Protein AF-A0A392RLM9-F1 (afdb_monomer_lite)

pLDDT: mean 82.88, std 14.28, range [41.25, 98.25]

Structure (mmCIF, N/CA/C/O backbone):
data_AF-A0A392RLM9-F1
#
_entry.id   AF-A0A392RLM9-F1
#
loop_
_atom_site.group_PDB
_atom_site.id
_atom_site.type_symbol
_atom_site.label_atom_id
_atom_site.label_alt_id
_atom_site.label_comp_id
_atom_site.label_asym_id
_atom_site.label_entity_id
_atom_site.label_seq_id
_atom_site.pdbx_PDB_ins_code
_atom_site.Cartn_x
_atom_site.Cartn_y
_atom_site.Cartn_z
_atom_site.occupancy
_atom_site.B_iso_or_equiv
_atom_site.auth_seq_id
_atom_site.auth_comp_id
_atom_site.auth_asym_id
_atom_site.auth_atom_id
_atom_site.pdbx_PDB_model_num
ATOM 1 N N . MET A 1 1 ? -24.614 -10.180 32.947 1.00 41.25 1 MET A N 1
ATOM 2 C CA . MET A 1 1 ? -25.053 -9.906 31.564 1.00 41.25 1 MET A CA 1
ATOM 3 C C . MET A 1 1 ? -23.801 -9.914 30.709 1.00 41.25 1 MET A C 1
ATOM 5 O O . MET A 1 1 ? -23.114 -8.907 30.647 1.00 41.25 1 MET A O 1
ATOM 9 N N . GLU A 1 2 ? -23.428 -11.074 30.174 1.00 45.06 2 GLU A N 1
ATOM 10 C CA . GLU A 1 2 ? -22.265 -11.188 29.290 1.00 45.06 2 GLU A CA 1
ATOM 11 C C . GLU A 1 2 ? -22.698 -10.776 27.886 1.00 45.06 2 GLU A C 1
ATOM 13 O O . GLU A 1 2 ? -23.474 -11.466 27.222 1.00 45.06 2 GLU A O 1
ATOM 18 N N . GLY A 1 3 ? -22.266 -9.585 27.474 1.00 51.06 3 GLY A N 1
ATOM 19 C CA . GLY A 1 3 ? -22.414 -9.125 26.104 1.00 51.06 3 GLY A CA 1
ATOM 20 C C . GLY A 1 3 ? -21.565 -10.013 25.210 1.00 51.06 3 GLY A C 1
ATOM 21 O O . GLY A 1 3 ? -20.342 -10.005 25.306 1.00 51.06 3 GLY A O 1
ATOM 22 N N . ASN A 1 4 ? -22.229 -10.792 24.364 1.00 53.94 4 ASN A N 1
ATOM 23 C CA . ASN A 1 4 ? -21.620 -11.587 23.310 1.00 53.94 4 ASN A CA 1
ATOM 24 C C . ASN A 1 4 ? -20.961 -10.628 22.301 1.00 53.94 4 ASN A C 1
ATOM 26 O O . ASN A 1 4 ? -21.583 -10.238 21.311 1.00 53.94 4 ASN A O 1
ATOM 30 N N . ASN A 1 5 ? -19.742 -10.166 22.601 1.00 62.28 5 ASN A N 1
ATOM 31 C CA . ASN A 1 5 ? -18.961 -9.302 21.726 1.00 62.28 5 ASN A CA 1
ATOM 32 C C . ASN A 1 5 ? -18.450 -10.173 20.578 1.00 62.28 5 ASN A C 1
ATOM 34 O O . ASN A 1 5 ? -17.366 -10.746 20.623 1.00 62.28 5 ASN A O 1
ATOM 38 N N . LYS A 1 6 ? -19.322 -10.379 19.593 1.00 59.00 6 LYS A N 1
ATOM 39 C CA . LYS A 1 6 ? -19.049 -11.164 18.398 1.00 59.00 6 LYS A CA 1
ATOM 40 C C . LYS A 1 6 ? -17.986 -10.407 17.609 1.00 59.00 6 LYS A C 1
ATOM 42 O O . LYS A 1 6 ? -18.334 -9.505 16.853 1.00 59.00 6 LYS A O 1
ATOM 47 N N . GLU A 1 7 ? -16.711 -10.724 17.833 1.00 69.81 7 GLU A N 1
ATOM 48 C CA . GLU A 1 7 ? -15.611 -10.098 17.102 1.00 69.81 7 GLU A CA 1
ATOM 49 C C . GLU A 1 7 ? -15.842 -10.285 15.602 1.00 69.81 7 GLU A C 1
ATOM 51 O O . GLU A 1 7 ? -15.813 -11.393 15.059 1.00 69.81 7 GLU A O 1
ATOM 56 N N . SER A 1 8 ? -16.184 -9.189 14.931 1.00 82.31 8 SER A N 1
ATOM 57 C CA . SER A 1 8 ? -16.371 -9.184 13.492 1.00 82.31 8 SER A CA 1
ATOM 58 C C . SER A 1 8 ? -15.001 -9.215 12.833 1.00 82.31 8 SER A C 1
ATOM 60 O O . SER A 1 8 ? -14.147 -8.391 13.156 1.00 82.31 8 SER A O 1
ATOM 62 N N . ARG A 1 9 ? -14.804 -10.128 11.878 1.00 91.56 9 ARG A N 1
ATOM 63 C CA . ARG A 1 9 ? -13.591 -10.163 11.051 1.00 91.56 9 ARG A CA 1
ATOM 64 C C . ARG A 1 9 ? -13.321 -8.801 10.396 1.00 91.56 9 ARG A C 1
ATOM 66 O O . ARG A 1 9 ? -14.263 -8.096 10.029 1.00 91.56 9 ARG A O 1
ATOM 73 N N . GLY A 1 10 ? -12.046 -8.486 10.180 1.00 91.69 10 GLY A N 1
ATOM 74 C CA . GLY A 1 10 ? -11.635 -7.339 9.369 1.00 91.69 10 GLY A CA 1
ATOM 75 C C . GLY A 1 10 ? -12.015 -7.478 7.887 1.00 91.69 10 GLY A C 1
ATOM 76 O O . GLY A 1 10 ? -12.482 -8.529 7.432 1.00 91.69 10 GLY A O 1
ATOM 77 N N . ALA A 1 11 ? -11.795 -6.405 7.125 1.00 94.94 11 ALA A N 1
ATOM 78 C CA . ALA A 1 11 ? -11.971 -6.377 5.675 1.00 94.94 11 ALA A CA 1
ATOM 79 C C . ALA A 1 11 ? -10.616 -6.434 4.955 1.00 94.94 11 ALA A C 1
ATOM 81 O O . ALA A 1 11 ? -9.669 -5.767 5.364 1.00 94.94 11 ALA A O 1
ATOM 82 N N . LEU A 1 12 ? -10.549 -7.184 3.851 1.00 96.00 12 LEU A N 1
ATOM 83 C CA . LEU A 1 12 ? -9.431 -7.134 2.910 1.00 96.00 12 LEU A CA 1
AT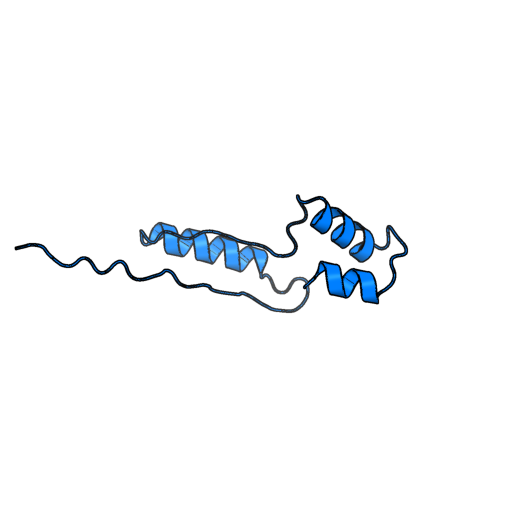OM 84 C C . LEU A 1 12 ? -9.793 -6.177 1.772 1.00 96.00 12 LEU A C 1
ATOM 86 O O . LEU A 1 12 ? -10.728 -6.438 1.015 1.00 96.00 12 LEU A O 1
ATOM 90 N N . ILE A 1 13 ? -9.060 -5.070 1.664 1.00 95.94 13 ILE A N 1
ATOM 91 C CA . ILE A 1 13 ? -9.256 -4.049 0.631 1.00 95.94 13 ILE A CA 1
ATOM 92 C C . ILE A 1 13 ? -8.056 -4.096 -0.316 1.00 95.94 13 ILE A C 1
ATOM 94 O O . ILE A 1 13 ? -6.922 -3.893 0.113 1.00 95.94 13 ILE A O 1
ATOM 98 N N . VAL A 1 14 ? -8.307 -4.345 -1.603 1.00 96.38 14 VAL A N 1
ATOM 99 C CA . VAL A 1 14 ? -7.268 -4.431 -2.641 1.00 96.38 14 VAL A CA 1
ATOM 100 C C . VAL A 1 14 ? -7.362 -3.219 -3.565 1.00 96.38 14 VAL A C 1
ATOM 102 O O . VAL A 1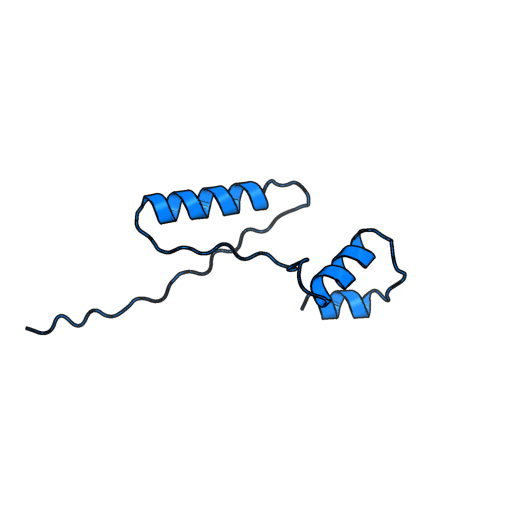 14 ? -8.443 -2.889 -4.054 1.00 96.38 14 VAL A O 1
ATOM 105 N N . LEU A 1 15 ? -6.232 -2.545 -3.797 1.00 95.81 15 LEU A N 1
ATOM 106 C CA . LEU A 1 15 ? -6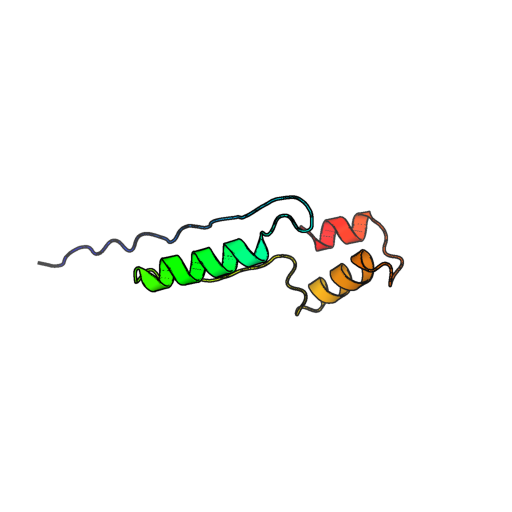.124 -1.419 -4.727 1.00 95.81 15 LEU A CA 1
ATOM 107 C C . LEU A 1 15 ? -5.319 -1.840 -5.959 1.00 95.81 15 LEU A C 1
ATOM 109 O O . LEU A 1 15 ? -4.096 -1.960 -5.894 1.00 95.81 15 LEU A O 1
ATOM 113 N N . GLU A 1 16 ? -6.012 -1.988 -7.087 1.00 94.81 16 GLU A N 1
ATOM 114 C CA . GLU A 1 16 ? -5.434 -2.370 -8.379 1.00 94.81 16 GLU A CA 1
ATOM 115 C C . GLU A 1 16 ? -5.327 -1.194 -9.358 1.00 94.81 16 GLU A C 1
ATOM 117 O O . GLU A 1 16 ? -5.961 -0.148 -9.200 1.00 94.81 16 GLU A O 1
ATOM 122 N N . GLY A 1 17 ? -4.505 -1.358 -10.396 1.00 93.75 17 GLY A N 1
ATOM 123 C CA . GLY A 1 17 ? -4.396 -0.390 -11.489 1.00 93.75 17 GLY A CA 1
ATOM 124 C C . GLY A 1 17 ? -3.032 -0.359 -12.174 1.00 93.75 17 GLY A C 1
ATOM 125 O O . GLY A 1 17 ? -2.060 -0.948 -11.702 1.00 93.75 17 GLY A O 1
ATOM 126 N N . LEU A 1 18 ? -2.953 0.396 -13.271 1.00 93.06 18 LEU A N 1
ATOM 127 C CA . LEU A 1 18 ? -1.760 0.528 -14.121 1.00 93.06 18 LEU A CA 1
ATOM 128 C C . LEU A 1 18 ? -0.537 1.097 -13.381 1.00 93.06 18 LEU A C 1
ATOM 130 O O . LEU A 1 18 ? -0.666 1.696 -12.309 1.00 93.06 18 LEU A O 1
ATOM 134 N N . ASP A 1 19 ? 0.664 0.933 -13.945 1.00 88.50 19 ASP A N 1
ATOM 135 C CA . ASP A 1 19 ? 1.878 1.520 -13.364 1.00 88.50 19 ASP A CA 1
ATOM 136 C C . ASP A 1 19 ? 1.716 3.035 -13.151 1.00 88.50 19 ASP A C 1
ATOM 138 O O . ASP A 1 19 ? 1.077 3.731 -13.939 1.00 88.50 19 ASP A O 1
ATOM 142 N N . ARG A 1 20 ? 2.255 3.536 -12.036 1.00 89.12 20 ARG A N 1
ATOM 143 C CA . ARG A 1 20 ? 2.167 4.952 -11.622 1.00 89.12 20 ARG A CA 1
ATOM 144 C C . ARG A 1 20 ? 0.748 5.523 -11.458 1.00 89.12 20 ARG A C 1
ATOM 146 O O . ARG A 1 20 ? 0.611 6.730 -11.293 1.00 89.12 20 ARG A O 1
ATOM 153 N N . SER A 1 21 ? -0.298 4.697 -11.361 1.00 96.44 21 SER A N 1
ATOM 154 C CA . SER A 1 21 ? -1.671 5.157 -11.063 1.00 96.44 21 SER A CA 1
ATOM 155 C C . SER A 1 21 ? -1.888 5.690 -9.632 1.00 96.44 21 SER A C 1
ATOM 157 O O . SER A 1 21 ? -2.998 6.072 -9.274 1.00 96.44 21 SER A O 1
ATOM 159 N N . GLY A 1 22 ? -0.850 5.709 -8.786 1.00 96.44 22 GLY A N 1
ATOM 160 C CA . GLY A 1 22 ? -0.917 6.256 -7.425 1.00 96.44 22 GLY A CA 1
ATOM 161 C C . GLY A 1 22 ? -1.346 5.272 -6.329 1.00 96.44 22 GLY A C 1
ATOM 162 O O . GLY A 1 22 ? -1.566 5.706 -5.201 1.00 96.44 22 GLY A O 1
ATOM 163 N N . LYS A 1 23 ? -1.416 3.962 -6.617 1.00 96.25 23 LYS A N 1
ATOM 164 C CA . LYS A 1 23 ? -1.824 2.908 -5.659 1.00 96.25 23 LYS A CA 1
ATOM 165 C C . LYS A 1 23 ? -1.121 3.018 -4.306 1.00 96.25 23 LYS A C 1
ATOM 167 O O . LYS A 1 23 ? -1.788 3.138 -3.290 1.00 96.25 23 LYS A O 1
ATOM 172 N N . SER A 1 24 ? 0.216 3.065 -4.292 1.00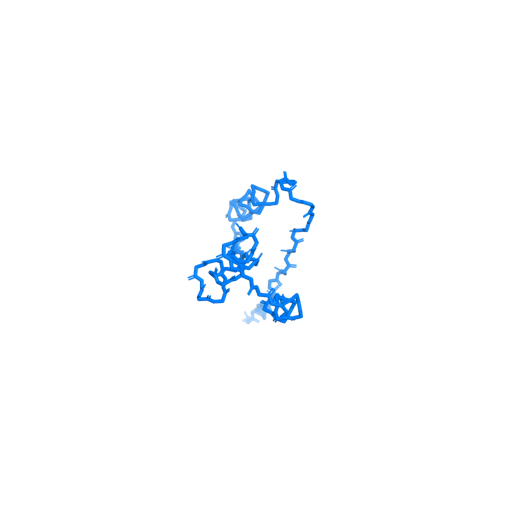 94.06 24 SER A N 1
ATOM 173 C CA . SER A 1 24 ? 0.996 3.136 -3.047 1.00 94.06 24 SER A CA 1
ATOM 174 C C . SER A 1 24 ? 0.626 4.352 -2.197 1.00 94.06 24 SER A C 1
ATOM 176 O O . SER A 1 24 ? 0.441 4.226 -0.992 1.00 94.06 24 SER A O 1
ATOM 178 N N . SER A 1 25 ? 0.466 5.521 -2.826 1.00 96.88 25 SER A N 1
ATOM 179 C CA . SER A 1 25 ? 0.064 6.747 -2.131 1.00 96.88 25 SER A CA 1
ATOM 180 C C . SER A 1 25 ? -1.348 6.642 -1.557 1.00 96.88 25 SER A C 1
ATOM 182 O O . SER A 1 25 ? -1.589 7.117 -0.450 1.00 96.88 25 SER A O 1
ATOM 184 N N . GLN A 1 26 ? -2.276 6.017 -2.287 1.00 97.94 26 GLN A N 1
ATOM 185 C CA . GLN A 1 26 ? -3.650 5.829 -1.824 1.00 97.94 26 GLN A CA 1
ATOM 186 C C . GLN A 1 26 ? -3.747 4.782 -0.708 1.00 97.94 26 GLN A C 1
ATOM 188 O O . GLN A 1 26 ? -4.438 5.037 0.272 1.00 97.94 26 GLN A O 1
ATOM 193 N N . CYS A 1 27 ? -3.001 3.673 -0.780 1.00 97.12 27 CYS A N 1
ATOM 194 C CA . CYS A 1 27 ? -2.937 2.689 0.306 1.00 97.12 27 CYS A CA 1
ATOM 195 C C . CYS A 1 27 ? -2.453 3.327 1.615 1.00 97.12 27 CYS A C 1
ATOM 197 O O . CYS A 1 27 ? -3.094 3.158 2.648 1.00 97.12 27 CYS A O 1
ATOM 199 N N . SER A 1 28 ? -1.361 4.102 1.578 1.00 97.12 28 SER A N 1
ATOM 200 C CA . SER A 1 28 ? -0.844 4.776 2.779 1.00 97.12 28 SER A CA 1
ATOM 201 C C . SER A 1 28 ? -1.850 5.770 3.362 1.00 97.12 28 SER A C 1
ATOM 203 O O . SER A 1 28 ? -2.049 5.796 4.572 1.00 97.12 28 SER A O 1
ATOM 205 N N . ARG A 1 29 ? -2.530 6.553 2.511 1.00 98.12 29 ARG A N 1
ATOM 206 C CA . ARG A 1 29 ? -3.580 7.485 2.955 1.00 98.12 29 ARG A CA 1
ATOM 207 C C . ARG A 1 29 ? -4.778 6.765 3.567 1.00 98.12 29 ARG A C 1
ATOM 209 O O . ARG A 1 29 ? -5.312 7.245 4.561 1.00 98.12 29 ARG A O 1
ATOM 216 N N . LEU A 1 30 ? -5.192 5.642 2.983 1.00 97.88 30 LEU A N 1
ATOM 217 C CA . LEU A 1 30 ? -6.313 4.849 3.479 1.00 97.88 30 LEU A CA 1
ATOM 218 C C . LEU A 1 30 ? -6.017 4.280 4.869 1.00 97.88 30 LEU A C 1
ATOM 220 O O . LEU A 1 30 ? -6.859 4.399 5.751 1.00 97.88 30 LEU A O 1
ATOM 224 N N . VAL A 1 31 ? -4.823 3.722 5.082 1.00 97.81 31 VAL A N 1
ATOM 225 C CA . VAL A 1 31 ? -4.422 3.197 6.396 1.00 97.81 31 VAL A CA 1
ATOM 226 C C . VAL A 1 31 ? -4.401 4.308 7.443 1.00 97.81 31 VAL A C 1
ATOM 228 O O . VAL A 1 31 ? -5.101 4.188 8.442 1.00 97.81 31 VAL A O 1
ATOM 231 N N . SER A 1 32 ? -3.734 5.438 7.173 1.00 98.00 32 SER A N 1
ATOM 232 C CA . SER A 1 32 ? -3.724 6.570 8.114 1.00 98.00 32 SER A CA 1
ATOM 233 C C . SER A 1 32 ? -5.122 7.1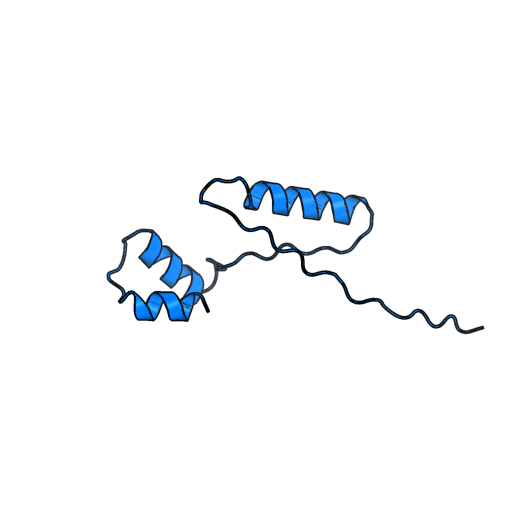27 8.400 1.00 98.00 32 SER A C 1
ATOM 235 O O . SER A 1 32 ? -5.395 7.566 9.514 1.00 98.00 32 SER A O 1
ATOM 237 N N . TYR A 1 33 ? -6.019 7.118 7.408 1.00 98.25 33 TYR A N 1
ATOM 238 C CA . TYR A 1 33 ? -7.413 7.509 7.608 1.00 98.25 33 TYR A CA 1
ATOM 239 C C . TYR A 1 33 ? -8.137 6.543 8.555 1.00 98.25 33 TYR A C 1
ATOM 241 O O . TYR A 1 33 ? -8.759 7.002 9.509 1.00 98.25 33 TYR A O 1
ATOM 249 N N . LEU A 1 34 ? -8.035 5.229 8.327 1.00 97.56 34 LEU A N 1
ATOM 250 C CA . LEU A 1 34 ? -8.679 4.204 9.157 1.00 97.56 34 LEU A CA 1
ATOM 251 C C . LEU A 1 34 ? -8.146 4.220 10.596 1.00 97.56 34 LEU A C 1
ATOM 253 O O . LEU A 1 34 ? -8.938 4.262 11.537 1.00 97.56 34 LEU A O 1
ATOM 257 N N . GLU A 1 35 ? -6.825 4.289 10.764 1.00 97.19 35 GLU A N 1
ATOM 258 C CA . GLU A 1 35 ? -6.178 4.426 12.074 1.00 97.19 35 GLU A CA 1
ATOM 259 C C . GLU A 1 35 ? -6.634 5.707 12.786 1.00 97.19 35 GLU A C 1
ATOM 261 O O . GLU A 1 35 ? -6.953 5.686 13.974 1.00 97.19 35 GLU A O 1
ATOM 266 N N . GLY A 1 36 ? -6.765 6.815 12.047 1.00 97.88 36 GLY A N 1
ATOM 267 C CA . GLY A 1 36 ? -7.308 8.074 12.557 1.00 97.88 36 GLY A CA 1
ATOM 268 C C . GLY A 1 36 ? -8.786 8.010 12.968 1.00 97.88 36 GLY A C 1
ATOM 269 O O . GLY A 1 36 ? -9.239 8.867 13.721 1.00 97.88 36 GLY A O 1
ATOM 270 N N . GLN A 1 37 ? -9.542 7.008 12.506 1.00 97.31 37 GLN A N 1
ATOM 271 C CA . GLN A 1 37 ? -10.904 6.707 12.971 1.00 97.31 37 GLN A CA 1
ATOM 272 C C . GLN A 1 37 ? -10.931 5.696 14.134 1.00 97.31 37 GLN A C 1
ATOM 274 O O . GLN A 1 37 ? -12.009 5.294 14.567 1.00 97.31 37 GLN A O 1
ATOM 279 N N . GLY A 1 38 ? -9.770 5.270 14.642 1.00 96.25 38 GLY A N 1
ATOM 280 C CA . GLY A 1 38 ? -9.664 4.252 15.689 1.00 96.25 38 GLY A CA 1
ATOM 281 C C . GLY A 1 38 ? -9.857 2.818 15.187 1.00 96.25 38 GLY A C 1
ATOM 282 O O . GLY A 1 38 ? -10.073 1.916 15.995 1.00 96.25 38 GLY A O 1
ATOM 283 N N . LEU A 1 39 ? -9.794 2.592 13.871 1.00 95.56 39 LEU A N 1
ATOM 284 C CA . LEU A 1 39 ? -9.862 1.260 13.272 1.00 95.56 39 LEU A CA 1
ATOM 285 C C . LEU A 1 39 ? -8.448 0.704 13.087 1.00 95.56 39 LEU A C 1
ATOM 287 O O . LEU A 1 39 ? -7.583 1.368 12.522 1.00 95.56 39 LEU A O 1
ATOM 291 N N . SER A 1 40 ? -8.221 -0.536 13.522 1.00 95.06 40 SER A N 1
ATOM 292 C CA . SER A 1 40 ? -6.973 -1.245 13.225 1.00 95.06 40 SER A CA 1
ATOM 293 C C . SER A 1 40 ? -6.894 -1.543 11.725 1.00 95.06 40 SER A C 1
ATOM 295 O O . SER A 1 40 ? -7.826 -2.112 11.150 1.00 95.06 40 SER A O 1
ATOM 297 N N . ALA A 1 41 ? -5.796 -1.135 11.091 1.00 96.62 41 ALA A N 1
ATOM 298 C CA . ALA A 1 41 ? -5.538 -1.355 9.677 1.00 96.62 41 ALA A CA 1
ATOM 299 C C . ALA A 1 41 ? -4.052 -1.652 9.456 1.00 96.62 41 ALA A C 1
ATOM 301 O O . ALA A 1 41 ? -3.192 -1.088 10.122 1.00 96.62 41 ALA A O 1
ATOM 302 N N . GLU A 1 42 ? -3.752 -2.515 8.489 1.00 95.50 42 GLU A N 1
ATOM 303 C CA . GLU A 1 42 ? -2.383 -2.865 8.113 1.00 95.50 42 GLU A CA 1
ATOM 304 C C . GLU A 1 42 ? -2.180 -2.677 6.611 1.00 95.50 42 GLU A C 1
ATOM 306 O O . GLU A 1 42 ? -3.059 -2.983 5.801 1.00 95.50 42 GLU A O 1
ATOM 311 N N . LEU A 1 43 ? -0.996 -2.196 6.223 1.00 94.75 43 LEU A N 1
ATOM 312 C CA . LEU A 1 43 ? -0.626 -2.029 4.822 1.00 94.75 43 LEU A CA 1
ATOM 313 C C . LEU A 1 43 ? 0.153 -3.246 4.327 1.00 94.75 43 LEU A C 1
ATOM 315 O O . LEU A 1 43 ? 1.283 -3.482 4.746 1.00 94.75 43 LEU A O 1
ATOM 319 N N . TRP A 1 44 ? -0.417 -3.953 3.357 1.00 92.75 44 TRP A N 1
ATOM 320 C CA . TRP A 1 44 ? 0.230 -5.065 2.664 1.00 92.75 44 TRP A CA 1
ATOM 321 C C . TRP A 1 44 ? 0.540 -4.673 1.214 1.00 92.75 44 TRP A C 1
ATOM 323 O O . TRP A 1 44 ? -0.179 -3.880 0.601 1.00 92.75 44 TRP A O 1
ATOM 333 N N . ARG A 1 45 ? 1.641 -5.190 0.656 1.00 88.38 45 ARG A N 1
ATOM 334 C CA . ARG A 1 45 ? 2.039 -4.952 -0.742 1.00 88.38 45 ARG A CA 1
ATOM 335 C C . ARG A 1 45 ? 2.504 -6.243 -1.383 1.00 88.38 45 ARG A C 1
ATOM 337 O O . ARG A 1 45 ? 3.231 -7.010 -0.762 1.00 88.38 45 ARG A O 1
ATOM 344 N N . PHE A 1 46 ? 2.152 -6.408 -2.650 1.00 85.56 46 PHE A N 1
ATOM 345 C CA . PHE A 1 46 ? 2.603 -7.518 -3.468 1.00 85.56 46 PHE A CA 1
ATOM 346 C C . PHE A 1 46 ? 3.226 -7.005 -4.779 1.00 85.56 46 PHE A C 1
ATOM 348 O O . PHE A 1 46 ? 2.689 -6.065 -5.371 1.00 85.56 46 PHE A O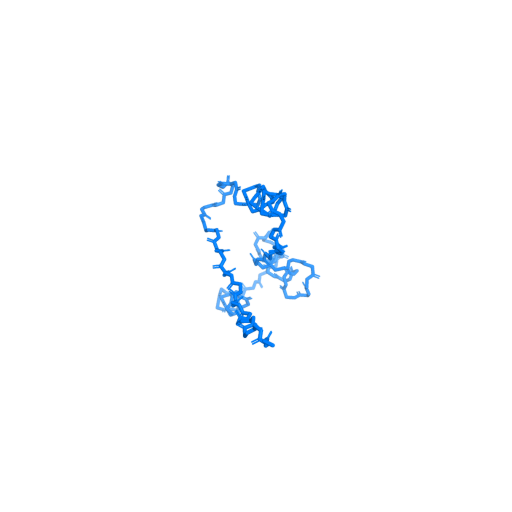 1
ATOM 355 N N . PRO A 1 47 ? 4.350 -7.582 -5.241 1.00 82.56 47 PRO A N 1
ATOM 356 C CA . PRO A 1 47 ? 5.223 -8.494 -4.503 1.00 82.56 47 PRO A CA 1
ATOM 357 C C . PRO A 1 47 ? 5.972 -7.754 -3.384 1.00 82.56 47 PRO A C 1
ATOM 359 O O . PRO A 1 47 ? 6.386 -6.600 -3.554 1.00 82.56 47 PRO A O 1
ATOM 362 N N . ASP A 1 48 ? 6.188 -8.418 -2.247 1.00 80.75 48 ASP A N 1
ATOM 363 C CA . ASP A 1 48 ? 7.071 -7.890 -1.207 1.00 80.75 48 ASP A CA 1
ATOM 364 C C . ASP A 1 48 ? 8.533 -8.034 -1.642 1.00 80.75 48 ASP A C 1
ATOM 366 O O . ASP A 1 48 ? 9.159 -9.086 -1.486 1.00 80.75 48 ASP A O 1
ATOM 370 N N . ARG A 1 49 ? 9.083 -6.938 -2.174 1.00 76.19 49 ARG A N 1
ATOM 371 C CA . ARG A 1 49 ? 10.459 -6.839 -2.683 1.00 76.19 49 ARG A CA 1
ATOM 372 C C . ARG A 1 49 ? 11.544 -6.989 -1.613 1.00 76.19 49 ARG A C 1
ATOM 374 O O . ARG A 1 49 ? 12.718 -7.013 -1.970 1.00 76.19 49 ARG A O 1
ATOM 381 N N . THR A 1 50 ? 11.191 -7.066 -0.330 1.00 77.94 50 THR A N 1
ATOM 382 C CA . THR A 1 50 ? 12.161 -7.350 0.739 1.00 77.94 50 THR A CA 1
ATOM 383 C C . THR A 1 50 ? 12.471 -8.841 0.865 1.00 77.94 50 THR A C 1
ATOM 385 O O . THR A 1 50 ? 13.546 -9.205 1.336 1.00 77.94 50 THR A O 1
ATOM 388 N N . THR A 1 51 ? 11.572 -9.707 0.390 1.00 81.62 51 THR A N 1
ATOM 389 C CA . THR A 1 51 ? 11.765 -11.161 0.390 1.00 81.62 51 THR A CA 1
ATOM 390 C C . THR A 1 51 ? 12.716 -11.596 -0.726 1.00 81.62 51 THR A C 1
ATOM 392 O O . THR A 1 51 ? 12.787 -10.950 -1.771 1.00 81.62 51 THR A O 1
ATOM 395 N N . ASN A 1 52 ? 13.401 -12.734 -0.564 1.00 81.62 52 ASN A N 1
ATOM 396 C CA . ASN A 1 52 ? 14.245 -13.304 -1.628 1.00 81.62 52 ASN A CA 1
ATOM 397 C C . ASN A 1 52 ? 13.459 -13.499 -2.940 1.00 81.62 52 ASN A C 1
ATOM 399 O O . ASN A 1 52 ? 13.969 -13.218 -4.021 1.00 81.62 52 ASN A O 1
ATOM 403 N N . VAL A 1 53 ? 12.191 -13.917 -2.845 1.00 80.94 53 VAL A N 1
ATOM 404 C CA . VAL A 1 53 ? 11.284 -14.050 -3.997 1.00 80.94 53 VAL A CA 1
ATOM 405 C C . VAL A 1 53 ? 10.987 -12.693 -4.630 1.00 80.94 53 VAL A C 1
ATOM 407 O O . VAL A 1 53 ? 11.144 -12.526 -5.838 1.00 80.94 53 VAL A O 1
ATOM 410 N N . GLY A 1 54 ? 10.637 -11.688 -3.830 1.00 79.75 54 GLY A N 1
ATOM 411 C CA . GLY A 1 54 ? 10.378 -10.345 -4.336 1.00 79.75 54 GLY A CA 1
ATOM 412 C C . GLY A 1 54 ? 11.607 -9.661 -4.935 1.00 79.75 54 GLY A C 1
ATOM 413 O O . GLY A 1 54 ? 11.458 -8.879 -5.875 1.00 79.75 54 GLY A O 1
ATOM 414 N N . GLN A 1 55 ? 12.813 -9.972 -4.453 1.00 80.56 55 GLN A N 1
ATOM 415 C CA . GLN A 1 55 ? 14.064 -9.528 -5.072 1.00 80.56 55 GLN A CA 1
ATOM 416 C C . GLN A 1 55 ? 14.268 -10.166 -6.452 1.00 80.56 55 GLN A C 1
ATOM 418 O O . GLN A 1 55 ? 14.598 -9.448 -7.396 1.00 80.56 55 GLN A O 1
ATOM 423 N N . MET A 1 56 ? 14.002 -11.471 -6.603 1.00 79.44 56 MET A N 1
ATOM 424 C CA . MET A 1 56 ? 14.053 -12.153 -7.906 1.00 79.44 56 MET A CA 1
ATOM 425 C C . MET A 1 56 ? 13.053 -11.553 -8.903 1.00 79.44 56 MET A C 1
ATOM 427 O O . MET A 1 56 ? 13.421 -11.251 -10.038 1.00 79.44 56 MET A O 1
ATOM 431 N N . ILE A 1 57 ? 11.817 -11.298 -8.460 1.00 79.38 57 ILE A N 1
ATOM 432 C CA . ILE A 1 57 ? 10.794 -10.630 -9.277 1.00 79.38 57 ILE A CA 1
ATOM 433 C C . ILE A 1 57 ? 11.251 -9.221 -9.670 1.00 79.38 57 ILE A C 1
ATOM 435 O O . ILE A 1 57 ? 11.124 -8.821 -10.826 1.00 79.38 57 ILE A O 1
ATOM 439 N N . SER A 1 58 ? 11.812 -8.460 -8.724 1.00 78.19 58 SER A N 1
ATOM 440 C CA . SER A 1 58 ? 12.308 -7.113 -9.003 1.00 78.19 58 SER A CA 1
ATOM 441 C C . SER A 1 58 ? 13.432 -7.128 -10.039 1.00 78.19 58 SER A C 1
ATOM 443 O O . SER A 1 58 ? 13.405 -6.291 -10.934 1.00 78.19 58 SER A O 1
ATOM 445 N N . ALA A 1 59 ? 14.382 -8.065 -9.947 1.00 79.19 59 ALA A N 1
ATOM 446 C CA . ALA A 1 59 ? 15.497 -8.181 -10.888 1.00 79.19 59 ALA A CA 1
ATOM 447 C C . ALA A 1 59 ? 15.020 -8.473 -12.320 1.00 79.19 59 ALA A C 1
ATOM 449 O O . ALA A 1 59 ? 15.507 -7.846 -13.265 1.00 79.19 59 ALA A O 1
ATOM 450 N N . TYR A 1 60 ? 14.020 -9.347 -12.470 1.00 78.12 60 TYR A N 1
ATOM 451 C CA . TYR A 1 60 ? 13.388 -9.611 -13.763 1.00 78.12 60 TYR A CA 1
ATOM 452 C C . TYR A 1 60 ? 12.674 -8.375 -14.322 1.00 78.12 60 TYR A C 1
ATOM 454 O O . TYR A 1 60 ? 12.935 -7.974 -15.452 1.00 78.12 60 TYR A O 1
ATOM 462 N N . LEU A 1 61 ? 11.838 -7.705 -13.517 1.00 75.31 61 LEU A N 1
ATOM 463 C CA . LEU A 1 61 ? 11.119 -6.499 -13.954 1.00 75.31 61 LEU A CA 1
ATOM 464 C C . LEU A 1 61 ? 12.065 -5.353 -14.350 1.00 75.31 61 LEU A C 1
ATOM 466 O O . LEU A 1 61 ? 11.702 -4.506 -15.164 1.00 75.31 61 LEU A O 1
ATOM 470 N N . THR A 1 62 ? 13.270 -5.305 -13.772 1.00 77.31 62 THR A N 1
ATOM 471 C CA . THR A 1 62 ? 14.310 -4.325 -14.120 1.00 77.31 62 THR A CA 1
ATOM 472 C C . THR A 1 62 ? 15.237 -4.781 -15.249 1.00 77.31 62 THR A C 1
ATOM 474 O O . THR A 1 62 ? 16.220 -4.097 -15.523 1.00 77.31 62 THR A O 1
ATOM 477 N N . ASN A 1 63 ? 14.945 -5.907 -15.911 1.00 70.38 63 ASN A N 1
ATOM 478 C CA . ASN A 1 63 ? 15.748 -6.477 -16.999 1.00 70.38 63 ASN A CA 1
ATOM 479 C C . ASN A 1 63 ? 17.196 -6.830 -16.591 1.00 70.38 63 ASN A C 1
ATOM 481 O O . ASN A 1 63 ? 18.110 -6.835 -17.415 1.00 70.38 63 ASN A O 1
ATOM 485 N N . ALA A 1 64 ? 17.417 -7.108 -15.302 1.00 65.19 64 ALA A N 1
ATOM 486 C CA . ALA A 1 64 ? 18.725 -7.454 -14.745 1.00 65.19 64 ALA A CA 1
ATOM 487 C C . ALA A 1 64 ? 19.013 -8.968 -14.786 1.00 65.19 64 ALA A C 1
ATOM 489 O O . ALA A 1 64 ? 20.123 -9.392 -14.465 1.00 65.19 64 ALA A O 1
ATOM 490 N N . SER A 1 65 ? 18.035 -9.788 -15.183 1.00 61.97 65 SER A N 1
ATOM 491 C CA . SER A 1 65 ? 18.166 -11.235 -15.365 1.00 61.97 65 SER A CA 1
ATOM 492 C C . SER A 1 65 ? 17.287 -11.731 -16.519 1.00 61.97 65 SER A C 1
ATOM 494 O O . SER A 1 65 ? 16.196 -11.216 -16.751 1.00 61.97 65 SER A O 1
ATOM 496 N N . GLN A 1 66 ? 17.767 -12.747 -17.240 1.00 61.50 66 GLN A N 1
ATOM 497 C CA . GLN A 1 66 ? 16.976 -13.514 -18.208 1.00 61.50 66 GLN A CA 1
ATOM 498 C C . GLN A 1 66 ? 16.303 -14.663 -17.446 1.00 61.50 66 GLN A C 1
ATOM 500 O O . GLN A 1 66 ? 16.946 -15.670 -17.153 1.00 61.50 66 GLN A O 1
ATOM 505 N N . LEU A 1 67 ? 15.041 -14.482 -17.058 1.00 63.66 67 LEU A N 1
ATOM 506 C CA . LEU A 1 67 ? 14.190 -15.541 -16.505 1.00 63.66 67 LEU A CA 1
ATOM 507 C C . LEU A 1 67 ? 13.120 -15.893 -17.536 1.00 63.66 67 LEU A C 1
ATOM 509 O O . LEU A 1 67 ? 12.631 -15.018 -18.242 1.00 63.66 67 LEU A O 1
ATOM 513 N N . ASP A 1 68 ? 12.774 -17.173 -17.609 1.00 73.50 68 ASP A N 1
ATOM 514 C CA . ASP A 1 68 ? 11.687 -17.659 -18.454 1.00 73.50 68 ASP A CA 1
ATOM 515 C C . ASP A 1 68 ? 10.335 -17.094 -17.982 1.00 73.50 68 ASP A C 1
ATOM 517 O O . ASP A 1 68 ? 10.043 -17.083 -16.780 1.00 73.50 68 ASP A O 1
ATOM 521 N N . ASP A 1 69 ? 9.496 -16.649 -18.919 1.00 69.38 69 ASP A N 1
ATOM 522 C CA . ASP A 1 69 ? 8.236 -15.946 -18.636 1.00 69.38 69 ASP A CA 1
ATOM 523 C C . ASP A 1 69 ? 7.270 -16.800 -17.794 1.00 69.38 69 ASP A C 1
ATOM 525 O O . ASP A 1 69 ? 6.549 -16.285 -16.933 1.00 69.38 69 ASP A O 1
ATOM 529 N N . HIS A 1 70 ? 7.303 -18.126 -17.970 1.00 70.44 70 HIS A N 1
ATOM 530 C CA . HIS A 1 70 ? 6.518 -19.064 -17.166 1.00 70.44 70 HIS A CA 1
ATOM 531 C C . HIS A 1 70 ? 6.974 -19.096 -15.698 1.00 70.44 70 HIS A C 1
ATOM 533 O O . HIS A 1 70 ? 6.156 -19.195 -14.782 1.00 70.44 70 HIS A O 1
ATOM 539 N N . THR A 1 71 ? 8.281 -18.966 -15.453 1.00 70.19 71 THR A N 1
ATOM 540 C CA . THR A 1 71 ? 8.841 -18.933 -14.094 1.00 70.19 71 THR A CA 1
ATOM 541 C C . THR A 1 71 ? 8.395 -17.674 -13.357 1.00 70.19 71 THR A C 1
ATOM 543 O O . THR A 1 71 ? 8.062 -17.734 -12.177 1.00 70.19 71 THR A O 1
ATOM 546 N N . ILE A 1 72 ? 8.317 -16.538 -14.049 1.00 73.38 72 ILE A N 1
ATOM 547 C CA . ILE A 1 72 ? 7.874 -15.282 -13.440 1.00 73.38 72 ILE A CA 1
ATOM 548 C C . ILE A 1 72 ? 6.396 -15.310 -13.078 1.00 73.38 72 ILE A C 1
ATOM 550 O O . ILE A 1 72 ? 6.041 -14.878 -11.984 1.00 73.38 72 ILE A O 1
ATOM 554 N N . HIS A 1 73 ? 5.545 -15.864 -13.942 1.00 75.50 73 HIS A N 1
ATOM 555 C CA . HIS A 1 73 ? 4.125 -16.024 -13.633 1.00 75.50 73 HIS A CA 1
ATOM 556 C C . HIS A 1 73 ? 3.895 -16.831 -12.343 1.00 75.50 73 HIS A C 1
ATOM 558 O O . HIS A 1 73 ? 3.090 -16.433 -11.500 1.00 75.50 73 HIS A O 1
ATOM 564 N N . LEU A 1 74 ? 4.655 -17.916 -12.153 1.00 75.25 74 LEU A N 1
ATOM 565 C CA . LEU A 1 74 ? 4.598 -18.731 -10.938 1.00 75.25 74 LEU A CA 1
ATOM 566 C C . LEU A 1 74 ? 5.105 -17.995 -9.693 1.00 75.25 74 LEU A C 1
ATOM 568 O O . LEU A 1 74 ? 4.596 -18.238 -8.609 1.00 75.25 74 LEU A O 1
ATOM 572 N N . LEU A 1 75 ? 6.078 -17.089 -9.824 1.00 72.31 75 LEU A N 1
ATOM 573 C CA . LEU A 1 75 ? 6.556 -16.279 -8.696 1.00 72.31 75 LEU A CA 1
ATOM 574 C C . LEU A 1 75 ? 5.563 -15.170 -8.297 1.00 72.31 75 LEU A C 1
ATOM 576 O O . LEU A 1 75 ? 5.646 -14.653 -7.185 1.00 72.31 75 LEU A O 1
ATOM 580 N N . PHE A 1 76 ? 4.636 -14.803 -9.188 1.00 67.06 76 PHE A N 1
ATOM 581 C CA . PHE A 1 76 ? 3.551 -13.854 -8.919 1.00 67.06 76 PHE A CA 1
ATOM 582 C C . PHE A 1 76 ? 2.255 -14.505 -8.394 1.00 67.06 76 PHE A C 1
ATOM 584 O O . PHE A 1 76 ? 1.352 -13.761 -8.013 1.00 67.06 76 PHE A O 1
ATOM 591 N N . SER A 1 77 ? 2.143 -15.839 -8.397 1.00 64.50 77 SER A N 1
ATOM 592 C CA . SER A 1 77 ? 0.944 -16.590 -7.969 1.00 64.50 77 SER A CA 1
ATOM 593 C C . SER A 1 77 ? 1.069 -17.103 -6.536 1.00 64.50 77 SER A C 1
ATOM 595 O O . SER A 1 77 ? 0.024 -17.163 -5.852 1.00 64.50 77 SER A O 1
#

InterPro domains:
  IPR027417 P-loop containing nucleoside triphosphate hydrolase [G3DSA:3.40.50.300] (4-77)
  IPR027417 P-loop containing nucleoside triphosphate hydrolase [SSF52540] (9-76)
  IPR039430 Thymidylate kinase-like domain [PF02223] (15-77)

Sequence (77 aa):
MEGNNKESRGALIVLEGLDRSGKSSQCSRLVSYLEGQGLSAELWRFPDRTTNVGQMISAYLTNASQLDDHTIHLLFS

Organism: NCBI:txid97028

Radius of gyration: 18.01 Å; chains: 1; bounding box: 44×27×50 Å

Foldseek 3Di:
DDDPPPPDDDDDDDDDDDPPPCRVVVLVVVCVVCVVVVHDDDRDDPPPCVDPLVVVLVCVVVVVDDDDPVVNVVSRD

Secondary structure (DSSP, 8-state):
-------PPPP------STTSSHHHHHHHHHHHHHHTT-------SS-TTSHHHHHHHHHHTTSS---HHHHHHHT-